Protein AF-A0A3M7NJS1-F1 (afdb_monomer_lite)

pLDDT: mean 74.1, std 12.06, range [53.34, 95.0]

Radius of gyration: 29.35 Å; chains: 1; bounding box: 70×16×85 Å

Sequence (70 aa):
MPPKRIPIAPASRRSPTPKGYISGAYHALTSEDNRSVVVSVGLFALIVFYLQAAVAFFSSEWSEILLPGV

Secondary structure (DSSP, 8-state):
--------------------HHHHHHHHHHSHHHHHHHHHHHHHHHHHHHHHHHHHHHTSGGGTTTS---

Structure (mmCIF, N/CA/C/O backbone):
data_AF-A0A3M7NJS1-F1
#
_entry.id   AF-A0A3M7NJS1-F1
#
loop_
_atom_site.group_PDB
_atom_site.id
_atom_site.type_symbol
_atom_site.label_atom_id
_atom_site.label_alt_id
_atom_site.label_comp_id
_atom_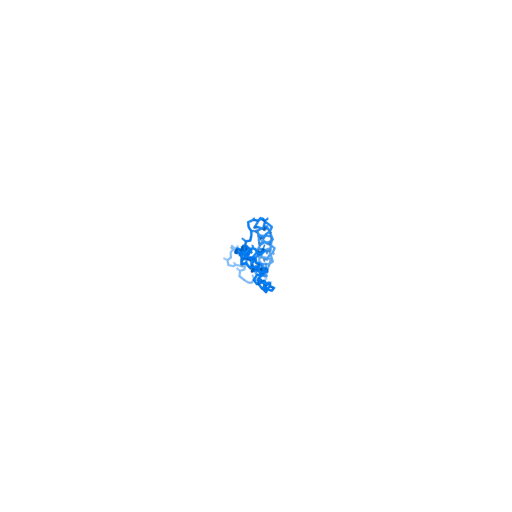site.label_asym_id
_atom_site.label_entity_id
_atom_site.label_seq_id
_atom_site.pdbx_PDB_ins_code
_atom_site.Cartn_x
_atom_site.Cartn_y
_atom_site.Cartn_z
_atom_site.occupancy
_atom_site.B_iso_or_equiv
_atom_site.auth_seq_id
_atom_site.auth_comp_id
_atom_site.auth_asym_id
_atom_site.auth_atom_id
_atom_site.pdbx_PDB_model_num
ATOM 1 N N . MET A 1 1 ? -45.490 0.843 59.662 1.00 58.56 1 MET A N 1
ATOM 2 C CA . MET A 1 1 ? -44.116 1.166 59.208 1.00 58.56 1 MET A CA 1
ATOM 3 C C . MET A 1 1 ? -44.177 1.564 57.735 1.00 58.56 1 MET A C 1
ATOM 5 O O . MET A 1 1 ? -44.931 0.912 57.019 1.00 58.56 1 MET A O 1
ATOM 9 N N . PRO A 1 2 ? -43.465 2.606 57.269 1.00 53.34 2 PRO A N 1
ATOM 10 C CA . PRO A 1 2 ? -43.477 2.998 55.858 1.00 53.34 2 PRO A CA 1
ATOM 11 C C . PRO A 1 2 ? -42.622 2.030 55.013 1.00 53.34 2 PRO A C 1
ATOM 13 O O . PRO A 1 2 ? -41.559 1.616 55.483 1.00 53.34 2 PRO A O 1
ATOM 16 N N . PRO A 1 3 ? -43.028 1.662 53.782 1.00 69.88 3 PRO A N 1
ATOM 17 C CA . PRO A 1 3 ? -42.269 0.729 52.950 1.00 69.88 3 PRO A CA 1
ATOM 18 C C . PRO A 1 3 ? -40.931 1.330 52.503 1.00 69.88 3 PRO A C 1
ATOM 20 O O . PRO A 1 3 ? -40.877 2.431 51.951 1.00 69.88 3 PRO A O 1
ATOM 23 N N . LYS A 1 4 ? -39.842 0.586 52.712 1.00 62.88 4 LYS A N 1
ATOM 24 C CA . LYS A 1 4 ? -38.486 0.963 52.298 1.00 62.88 4 LYS A CA 1
ATOM 25 C C . LYS A 1 4 ? -38.385 0.908 50.768 1.00 62.88 4 LYS A C 1
ATOM 27 O O . LYS A 1 4 ? -38.427 -0.171 50.184 1.00 62.88 4 LYS A O 1
ATOM 32 N N . ARG A 1 5 ? -38.267 2.067 50.109 1.00 64.19 5 ARG A N 1
ATOM 33 C CA . ARG A 1 5 ? -38.059 2.157 48.654 1.00 64.19 5 ARG A CA 1
ATOM 34 C C . ARG A 1 5 ? -36.609 1.810 48.319 1.00 64.19 5 ARG A C 1
ATOM 36 O O . ARG A 1 5 ? -35.688 2.470 48.792 1.00 64.19 5 ARG A O 1
ATOM 43 N N . ILE A 1 6 ? -36.423 0.767 47.518 1.00 65.88 6 ILE A N 1
ATOM 44 C CA . ILE A 1 6 ? -35.124 0.348 46.987 1.00 65.88 6 ILE A CA 1
ATOM 45 C C . ILE A 1 6 ? -34.834 1.231 45.763 1.00 65.88 6 ILE A C 1
ATOM 47 O O . ILE A 1 6 ? -35.628 1.206 44.820 1.00 65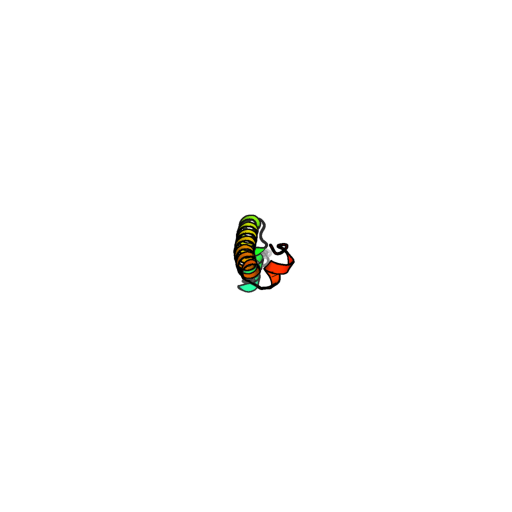.88 6 ILE A O 1
ATOM 51 N N . PRO A 1 7 ? -33.750 2.027 45.742 1.00 61.62 7 PRO A N 1
ATOM 52 C CA . PRO A 1 7 ? -33.345 2.733 44.537 1.00 61.62 7 PRO A CA 1
ATOM 53 C C . PRO A 1 7 ? -32.821 1.699 43.536 1.00 61.62 7 PRO A C 1
ATOM 55 O O . PRO A 1 7 ? -31.726 1.161 43.685 1.00 61.62 7 PRO A O 1
ATOM 58 N N . ILE A 1 8 ? -33.632 1.385 42.528 1.00 64.06 8 ILE A N 1
ATOM 59 C CA . ILE A 1 8 ? -33.176 0.637 41.359 1.00 64.06 8 ILE A CA 1
ATOM 60 C C . ILE A 1 8 ? -32.201 1.573 40.646 1.00 64.06 8 ILE A C 1
ATOM 62 O O . ILE A 1 8 ? -32.612 2.606 40.114 1.00 64.06 8 ILE A O 1
ATOM 66 N N . ALA A 1 9 ? -30.905 1.262 40.699 1.00 64.50 9 ALA A N 1
ATOM 67 C CA . ALA A 1 9 ? -29.914 1.954 39.888 1.00 64.50 9 ALA A CA 1
ATOM 68 C C . ALA A 1 9 ? -30.400 1.928 38.427 1.00 64.50 9 ALA A C 1
ATOM 70 O O . ALA A 1 9 ? -30.814 0.859 37.963 1.00 64.50 9 ALA A O 1
ATOM 71 N N . PRO A 1 10 ? -30.392 3.060 37.696 1.00 57.69 10 PRO A N 1
ATOM 72 C CA . PRO A 1 10 ? -30.698 3.022 36.276 1.00 57.69 10 PRO A CA 1
ATOM 73 C C . PRO A 1 10 ? -29.751 2.007 35.648 1.00 57.69 10 PRO A C 1
ATOM 75 O O . PRO A 1 10 ? -28.570 1.976 36.000 1.00 57.69 10 PRO A O 1
ATOM 78 N N . ALA A 1 11 ? -30.279 1.143 34.783 1.00 57.16 11 ALA A N 1
ATOM 79 C CA . ALA A 1 11 ? -29.513 0.135 34.071 1.00 57.16 11 ALA A CA 1
ATOM 80 C C . ALA A 1 11 ? -28.377 0.811 33.283 1.00 57.16 11 ALA A C 1
ATOM 82 O O . ALA A 1 11 ? -28.510 1.159 32.112 1.00 57.16 11 ALA A O 1
ATOM 83 N N . SER A 1 12 ? -27.240 1.022 33.944 1.00 62.75 12 SER A N 1
ATOM 84 C CA . SER A 1 12 ? -25.993 1.426 33.326 1.00 62.75 12 SER A CA 1
ATOM 85 C C . SER A 1 12 ? -25.449 0.193 32.637 1.00 62.75 12 SER A C 1
ATOM 87 O O . SER A 1 12 ? -24.697 -0.604 33.196 1.00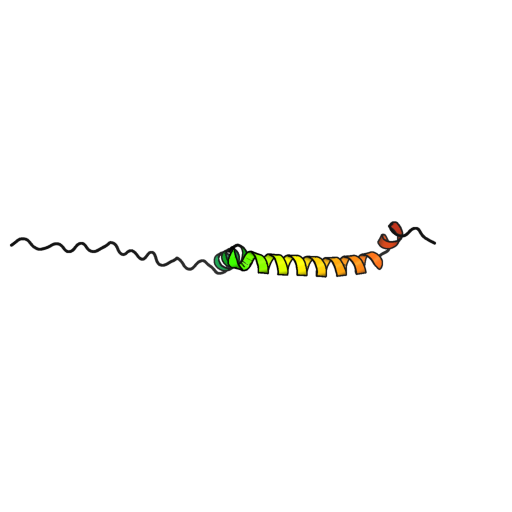 62.75 12 SER A O 1
ATOM 89 N N . ARG A 1 13 ? -25.943 -0.019 31.426 1.00 56.81 13 ARG A N 1
ATOM 90 C CA . ARG A 1 13 ? -25.291 -0.832 30.414 1.00 56.81 13 ARG A CA 1
ATOM 91 C C . ARG A 1 13 ? -25.888 -0.435 29.079 1.00 56.81 13 ARG A C 1
ATOM 93 O O . ARG A 1 13 ? -26.646 -1.165 28.452 1.00 56.81 13 ARG A O 1
ATOM 100 N N . ARG A 1 14 ? -25.500 0.760 28.632 1.00 53.34 14 ARG A N 1
ATOM 101 C CA . ARG A 1 14 ? -25.374 1.017 27.202 1.00 53.34 14 ARG A CA 1
ATOM 102 C C . ARG A 1 14 ? -24.329 0.013 26.721 1.00 53.34 14 ARG A C 1
ATOM 104 O O . ARG A 1 14 ? -23.133 0.258 26.837 1.00 53.34 14 ARG A O 1
ATOM 111 N N . SER A 1 15 ? -24.784 -1.177 26.334 1.00 56.41 15 SER A N 1
ATOM 112 C CA . SER A 1 15 ? -23.967 -2.151 25.621 1.00 56.41 15 SER A CA 1
ATOM 113 C C . SER A 1 15 ? -23.243 -1.388 24.513 1.00 56.41 15 SER A C 1
ATOM 115 O O . SER A 1 15 ? -23.918 -0.616 23.820 1.00 56.41 15 SER A O 1
ATOM 117 N N . PRO A 1 16 ? -21.913 -1.520 24.358 1.00 59.72 16 PRO A N 1
ATOM 118 C CA . PRO A 1 16 ? -21.222 -0.856 23.268 1.00 59.72 16 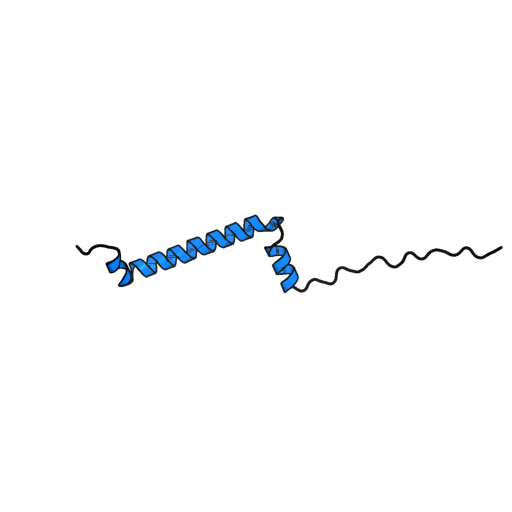PRO A CA 1
ATOM 119 C C . PRO A 1 16 ? -21.907 -1.314 21.986 1.00 59.72 16 PRO A C 1
ATOM 121 O O . PRO A 1 16 ? -21.924 -2.509 21.692 1.00 59.72 16 PRO A O 1
ATOM 124 N N . THR A 1 17 ? -22.555 -0.388 21.279 1.00 62.59 17 THR A N 1
ATOM 125 C CA . THR A 1 17 ? -23.126 -0.665 19.964 1.00 62.59 17 THR A CA 1
ATOM 126 C C . THR A 1 17 ? -22.025 -1.336 19.148 1.00 62.59 17 THR A C 1
ATOM 128 O O . THR A 1 17 ? -20.927 -0.771 19.101 1.00 62.59 17 THR A O 1
ATOM 131 N N . PRO A 1 18 ? -22.249 -2.530 18.570 1.00 58.84 18 PRO A N 1
ATOM 132 C CA . PRO A 1 18 ? -21.215 -3.215 17.812 1.00 58.84 18 PRO A CA 1
ATOM 133 C C . PRO A 1 18 ? -20.800 -2.287 16.672 1.00 58.84 18 PRO A C 1
ATOM 135 O O . PRO A 1 18 ? -21.569 -2.033 15.745 1.00 58.84 18 PRO A O 1
ATOM 138 N N . LYS A 1 19 ? -19.612 -1.686 16.800 1.00 63.09 19 LYS A N 1
ATOM 139 C CA . LYS A 1 19 ? -19.041 -0.813 15.777 1.00 63.09 19 LYS A CA 1
ATOM 140 C C . LYS A 1 19 ? -18.914 -1.682 14.530 1.00 63.09 19 LYS A C 1
ATOM 142 O O . LYS A 1 19 ? -18.229 -2.700 14.571 1.00 63.09 19 LYS A O 1
ATOM 147 N N . GLY A 1 20 ? -19.638 -1.336 13.464 1.00 73.31 20 GLY A N 1
ATOM 148 C CA . GLY A 1 20 ? -19.651 -2.130 12.234 1.00 73.31 20 GLY A CA 1
ATOM 149 C C . GLY A 1 20 ? -18.231 -2.384 11.723 1.00 73.31 20 GLY A C 1
ATOM 150 O O . GLY A 1 20 ? -17.337 -1.583 11.987 1.00 73.31 20 GLY A O 1
ATOM 151 N N . TYR A 1 21 ? -18.022 -3.478 10.988 1.00 69.81 21 TYR A N 1
ATOM 152 C CA . TYR A 1 21 ? -16.698 -3.938 10.536 1.00 69.81 21 TYR A CA 1
ATOM 153 C C . TYR A 1 21 ? -15.816 -2.831 9.945 1.00 69.81 21 TYR A C 1
ATOM 155 O O . TYR A 1 21 ? -14.623 -2.781 10.219 1.00 69.81 21 TYR A O 1
ATOM 163 N N . ILE A 1 22 ? -16.422 -1.896 9.212 1.00 76.44 22 ILE A N 1
ATOM 164 C CA . ILE A 1 22 ? -15.752 -0.724 8.643 1.00 76.44 22 ILE A CA 1
ATOM 165 C C . ILE A 1 22 ? -15.244 0.204 9.758 1.00 76.44 22 ILE A C 1
ATOM 167 O O . ILE A 1 22 ? -14.065 0.530 9.802 1.00 76.44 22 ILE A O 1
ATOM 171 N N . SER A 1 23 ? -16.101 0.573 10.716 1.00 70.62 23 SER A N 1
ATOM 172 C CA . SER A 1 23 ? -15.722 1.384 11.882 1.00 70.62 23 SER A CA 1
ATOM 173 C C . SER A 1 23 ? -14.665 0.696 12.750 1.00 70.62 23 SER A C 1
ATOM 175 O O . SER A 1 23 ? -13.776 1.379 13.250 1.00 70.62 23 SER A O 1
ATOM 177 N N . GLY A 1 24 ? -14.734 -0.631 12.903 1.00 69.19 24 GLY A N 1
ATOM 178 C CA . GLY A 1 24 ? -13.737 -1.426 13.621 1.00 69.19 24 GLY A CA 1
ATOM 179 C C . GLY A 1 24 ? -12.381 -1.455 12.915 1.00 69.19 24 GLY A C 1
ATOM 180 O O . GLY A 1 24 ? -11.363 -1.219 13.558 1.00 69.19 24 GLY A O 1
ATOM 181 N N . ALA A 1 25 ? -12.371 -1.661 11.596 1.00 72.44 25 ALA A N 1
ATOM 182 C CA . ALA A 1 25 ? -11.157 -1.623 10.787 1.00 72.44 25 ALA A CA 1
ATOM 183 C C . ALA A 1 25 ? -10.521 -0.230 10.798 1.00 72.44 25 ALA A C 1
ATOM 185 O O . ALA A 1 25 ? -9.329 -0.120 11.057 1.00 72.44 25 ALA A O 1
ATOM 186 N N . TYR A 1 26 ? -11.306 0.840 10.622 1.00 68.81 26 TYR A N 1
ATOM 187 C CA . TYR A 1 26 ? -10.798 2.206 10.768 1.00 68.81 26 TYR A CA 1
ATOM 188 C C . TYR A 1 26 ? -10.181 2.413 12.146 1.00 68.81 26 TYR A C 1
ATOM 190 O O . TYR A 1 26 ? -9.040 2.841 12.216 1.00 68.81 26 TYR A O 1
ATOM 198 N N . HIS A 1 27 ? -10.877 2.042 13.225 1.00 66.44 27 HIS A N 1
ATOM 199 C CA . HIS A 1 27 ? -10.343 2.193 14.579 1.00 66.44 27 HIS A CA 1
ATOM 200 C C . HIS A 1 27 ? -9.061 1.394 14.814 1.00 66.44 27 HIS A C 1
ATOM 202 O O . HIS A 1 27 ? -8.189 1.882 15.517 1.00 66.44 27 HIS A O 1
ATOM 208 N N . ALA A 1 28 ? -8.952 0.188 14.254 1.00 65.88 28 ALA A N 1
ATOM 209 C CA . ALA A 1 28 ? -7.751 -0.634 14.348 1.00 65.88 28 ALA A CA 1
ATOM 210 C C . ALA A 1 28 ? -6.596 -0.076 13.503 1.00 65.88 28 ALA A C 1
ATOM 212 O O . ALA A 1 28 ? -5.438 -0.273 13.852 1.00 65.88 28 ALA A O 1
ATOM 213 N N . LEU A 1 29 ? -6.892 0.625 12.407 1.00 64.38 29 LEU A N 1
ATOM 214 C CA . LEU A 1 29 ? -5.892 1.265 11.554 1.00 64.38 29 LEU A CA 1
ATOM 215 C C . LEU A 1 29 ? -5.419 2.618 12.115 1.00 64.38 29 LEU A C 1
ATOM 217 O O . LEU A 1 29 ? -4.253 2.960 11.947 1.00 64.38 29 LEU A O 1
ATOM 221 N N . THR A 1 30 ? -6.289 3.385 12.786 1.00 68.25 30 THR A N 1
ATOM 222 C CA . THR A 1 30 ? -5.939 4.670 13.428 1.00 68.25 30 THR A CA 1
ATOM 223 C C . THR A 1 30 ? -5.646 4.579 14.924 1.00 68.25 30 THR A C 1
ATOM 225 O O . THR A 1 30 ? -5.260 5.586 15.513 1.00 68.25 30 THR A O 1
ATOM 228 N N . SER A 1 31 ? -5.792 3.414 15.561 1.00 69.69 31 SER A N 1
ATOM 229 C CA . SER A 1 31 ? -5.374 3.223 16.954 1.00 69.69 31 SER A CA 1
ATOM 230 C C . SER A 1 31 ? -3.858 3.367 17.085 1.00 69.69 31 SER A C 1
ATOM 232 O O . SER A 1 31 ? -3.118 2.759 16.310 1.00 69.69 31 SER A O 1
ATOM 234 N N . GLU A 1 32 ? -3.409 4.116 18.095 1.00 71.25 32 GLU A N 1
ATOM 235 C CA . GLU A 1 32 ? -1.991 4.409 18.351 1.00 71.25 32 GLU A CA 1
ATOM 236 C C . GLU A 1 32 ? -1.127 3.135 18.440 1.00 71.25 32 GLU A C 1
ATOM 238 O O . GLU A 1 32 ? -0.019 3.109 17.907 1.00 71.25 32 GLU A O 1
ATOM 243 N N . ASP A 1 33 ? -1.678 2.047 18.992 1.00 75.56 33 ASP A N 1
ATOM 244 C CA . ASP A 1 33 ? -0.999 0.751 19.150 1.00 75.56 33 ASP A CA 1
ATOM 245 C C . ASP A 1 33 ? -0.583 0.106 17.817 1.00 75.56 33 ASP A C 1
ATOM 247 O O . ASP A 1 33 ? 0.461 -0.537 17.721 1.00 75.56 33 ASP A O 1
ATOM 251 N N . ASN A 1 34 ? -1.368 0.309 16.757 1.00 73.81 34 ASN A N 1
ATOM 252 C CA . ASN A 1 34 ? -1.138 -0.318 15.450 1.00 73.81 34 ASN A CA 1
ATOM 253 C C . ASN A 1 34 ? -0.487 0.636 14.447 1.00 73.81 34 ASN A C 1
ATOM 255 O O . ASN A 1 34 ? -0.111 0.231 13.345 1.00 73.81 34 ASN A O 1
ATOM 259 N N . ARG A 1 35 ? -0.327 1.908 14.822 1.00 80.19 35 ARG A N 1
ATOM 260 C CA . ARG A 1 35 ? 0.151 2.968 13.936 1.00 80.19 35 ARG A CA 1
ATOM 261 C C . ARG A 1 35 ? 1.537 2.664 13.379 1.00 80.19 35 ARG A C 1
ATOM 263 O O . ARG A 1 35 ? 1.767 2.865 12.193 1.00 80.19 35 ARG A O 1
ATOM 270 N N . SER A 1 36 ? 2.429 2.113 14.203 1.00 85.69 36 SER A N 1
ATOM 271 C CA . SER A 1 36 ? 3.774 1.706 13.775 1.00 85.69 36 SER A CA 1
ATOM 272 C C . SER A 1 36 ? 3.736 0.621 12.689 1.00 85.69 36 SER A C 1
ATOM 274 O O . SER A 1 36 ? 4.453 0.710 11.694 1.00 85.69 36 SER A O 1
ATOM 276 N N . VAL A 1 37 ? 2.838 -0.360 12.827 1.00 87.56 37 VAL A N 1
ATOM 277 C CA . VAL A 1 37 ? 2.672 -1.455 11.857 1.00 87.56 37 VAL A CA 1
ATOM 278 C C . VAL A 1 37 ? 2.054 -0.950 10.554 1.00 87.56 37 VAL A C 1
ATOM 280 O O . VAL A 1 37 ? 2.497 -1.313 9.472 1.00 87.56 37 VAL A O 1
ATOM 283 N N . VAL A 1 38 ? 1.054 -0.073 10.631 1.00 87.31 38 VAL A N 1
ATOM 284 C CA . VAL A 1 38 ? 0.437 0.516 9.434 1.00 87.31 38 VAL A CA 1
ATOM 285 C C . VAL A 1 38 ? 1.436 1.397 8.687 1.00 87.31 38 VAL A C 1
ATOM 287 O O . VAL A 1 38 ? 1.511 1.339 7.462 1.00 87.31 38 VAL A O 1
ATOM 290 N N . VAL A 1 39 ? 2.239 2.177 9.415 1.00 88.12 39 VAL A N 1
ATOM 291 C CA . VAL A 1 39 ? 3.301 3.000 8.828 1.00 88.12 39 VAL A CA 1
ATOM 292 C C . VAL A 1 39 ? 4.368 2.124 8.179 1.00 88.12 39 VAL A C 1
ATOM 294 O O . VAL A 1 39 ? 4.763 2.422 7.056 1.00 88.12 39 VAL A O 1
ATOM 297 N N . SER A 1 40 ? 4.803 1.034 8.817 1.00 90.81 40 SER A N 1
ATOM 298 C CA . SER A 1 40 ? 5.818 0.143 8.244 1.00 90.81 40 SER A CA 1
ATOM 299 C C . SER A 1 40 ? 5.313 -0.599 7.007 1.00 90.81 40 SER A C 1
ATOM 301 O O . SER A 1 40 ? 6.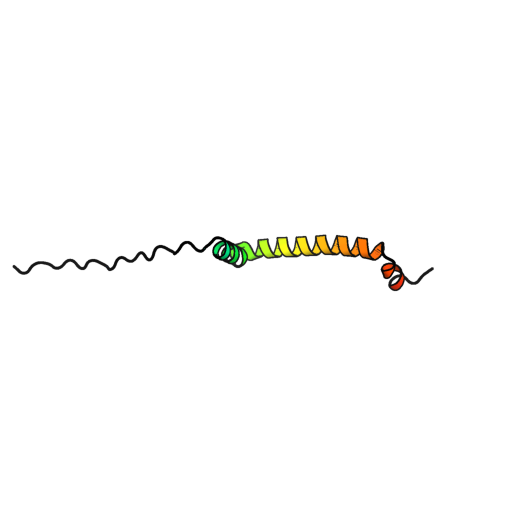012 -0.627 5.996 1.00 90.81 40 SER A O 1
ATOM 303 N N . VAL A 1 41 ? 4.084 -1.121 7.033 1.00 92.12 41 VAL A N 1
ATOM 304 C CA . VAL A 1 41 ? 3.445 -1.750 5.866 1.00 92.12 41 VAL A CA 1
ATOM 305 C C . VAL A 1 41 ? 3.233 -0.728 4.750 1.00 92.12 41 VAL A C 1
ATOM 307 O O . VAL A 1 41 ? 3.510 -1.028 3.590 1.00 92.12 41 VAL A O 1
ATOM 310 N N . GLY A 1 42 ? 2.801 0.490 5.088 1.00 93.69 42 GLY A N 1
ATOM 311 C CA . GLY A 1 42 ? 2.636 1.585 4.135 1.00 93.69 42 GLY A CA 1
ATOM 312 C C . GLY A 1 42 ? 3.951 1.966 3.455 1.00 93.69 42 GLY A C 1
ATOM 313 O O . GLY A 1 42 ? 4.009 2.018 2.231 1.00 93.69 42 GLY A O 1
ATOM 314 N N . LEU A 1 43 ? 5.024 2.167 4.228 1.00 93.88 43 LEU A N 1
ATOM 315 C CA . LEU A 1 43 ? 6.368 2.463 3.713 1.00 93.88 43 LEU A CA 1
ATOM 316 C C . LEU A 1 43 ? 6.932 1.321 2.871 1.00 93.88 43 LEU A C 1
ATOM 318 O O . LEU A 1 43 ? 7.517 1.566 1.819 1.00 93.88 43 LEU A O 1
ATOM 322 N N . PHE A 1 44 ? 6.742 0.080 3.312 1.00 92.94 44 PHE A N 1
ATOM 323 C CA . PHE A 1 44 ? 7.182 -1.093 2.570 1.00 92.94 44 PHE A CA 1
ATOM 324 C C . PHE A 1 44 ? 6.474 -1.195 1.218 1.00 92.94 44 PHE A C 1
ATOM 326 O O . PHE A 1 44 ? 7.136 -1.294 0.187 1.00 92.94 44 PHE A O 1
ATOM 333 N N . ALA A 1 45 ? 5.141 -1.107 1.203 1.00 92.69 45 ALA A N 1
ATOM 334 C CA . ALA A 1 45 ? 4.358 -1.145 -0.028 1.00 92.69 45 ALA A CA 1
ATOM 335 C C . ALA A 1 45 ? 4.765 -0.020 -0.986 1.00 92.69 45 ALA A C 1
ATOM 337 O O . ALA A 1 45 ? 4.895 -0.236 -2.189 1.00 92.69 45 ALA A O 1
ATOM 338 N N . LEU A 1 46 ? 5.024 1.163 -0.435 1.00 95.00 46 LEU A N 1
ATOM 339 C CA . LEU A 1 46 ? 5.445 2.336 -1.178 1.00 95.00 46 LEU A CA 1
ATOM 340 C C . LEU A 1 46 ? 6.817 2.135 -1.841 1.00 95.00 46 LEU A C 1
ATOM 342 O O . LEU A 1 46 ? 6.964 2.371 -3.039 1.00 95.00 46 LEU A O 1
ATOM 346 N N . ILE A 1 47 ? 7.800 1.622 -1.099 1.00 93.56 47 ILE A N 1
ATOM 347 C CA . ILE A 1 47 ? 9.130 1.300 -1.634 1.00 93.56 47 ILE A CA 1
ATOM 348 C C . ILE A 1 47 ? 9.047 0.217 -2.712 1.00 93.56 47 ILE A C 1
ATOM 350 O O . ILE A 1 47 ? 9.628 0.376 -3.783 1.00 93.56 47 ILE A O 1
ATOM 354 N N . VAL A 1 48 ? 8.315 -0.869 -2.455 1.00 93.69 48 VAL A N 1
ATOM 355 C CA . VAL A 1 48 ? 8.189 -1.985 -3.404 1.00 93.69 48 VAL A CA 1
ATOM 356 C C . VAL A 1 48 ? 7.508 -1.533 -4.697 1.00 93.69 48 VAL A C 1
ATOM 358 O O . VAL A 1 48 ? 7.961 -1.882 -5.786 1.00 93.69 48 VAL A O 1
ATOM 361 N N . PHE A 1 49 ? 6.465 -0.707 -4.598 1.00 93.56 49 PHE A N 1
ATOM 362 C CA . PHE A 1 49 ? 5.774 -0.164 -5.764 1.00 93.56 49 PHE A CA 1
ATOM 363 C C . PHE A 1 49 ? 6.670 0.785 -6.573 1.00 93.56 49 PHE A C 1
ATOM 365 O O . PHE A 1 49 ? 6.738 0.674 -7.799 1.00 93.56 49 PHE A O 1
ATOM 372 N N . TYR A 1 50 ? 7.416 1.673 -5.905 1.00 89.19 50 TYR A N 1
ATOM 373 C CA . TYR A 1 50 ? 8.348 2.568 -6.593 1.00 89.19 50 TYR A CA 1
ATOM 374 C C . TYR A 1 50 ? 9.521 1.840 -7.240 1.00 89.19 50 TYR A C 1
ATOM 376 O O . TYR A 1 50 ? 9.981 2.274 -8.295 1.00 89.19 50 TYR A O 1
ATOM 384 N N . LEU A 1 51 ? 9.981 0.723 -6.669 1.00 88.12 51 LEU A N 1
ATOM 385 C CA . LEU A 1 51 ? 11.027 -0.086 -7.289 1.00 88.12 51 LEU A CA 1
ATOM 386 C C . LEU A 1 51 ? 10.565 -0.615 -8.654 1.00 88.12 51 LEU A C 1
ATOM 388 O O . LEU A 1 51 ? 11.297 -0.525 -9.637 1.00 88.12 51 LEU A O 1
ATOM 392 N N . GLN A 1 52 ? 9.321 -1.093 -8.737 1.00 82.25 52 GLN A N 1
ATOM 393 C CA . GLN A 1 52 ? 8.753 -1.568 -9.996 1.00 82.25 52 GLN A CA 1
ATOM 394 C C . GLN A 1 52 ? 8.555 -0.426 -11.002 1.00 82.25 52 GLN A C 1
ATOM 396 O O . GLN A 1 52 ? 8.847 -0.595 -12.186 1.00 82.25 52 GLN A O 1
ATOM 401 N N . ALA A 1 53 ? 8.104 0.741 -10.530 1.00 85.38 53 ALA A N 1
ATOM 402 C CA . ALA A 1 53 ? 7.959 1.929 -11.365 1.00 85.38 53 ALA A CA 1
ATOM 403 C C . ALA A 1 53 ? 9.306 2.390 -11.942 1.00 85.38 53 ALA A C 1
ATOM 405 O O . ALA A 1 53 ? 9.375 2.730 -13.119 1.00 85.38 53 ALA A O 1
ATOM 406 N N . ALA A 1 54 ? 10.384 2.332 -11.155 1.00 83.81 54 ALA A N 1
ATOM 407 C CA . ALA A 1 54 ? 11.727 2.662 -11.618 1.00 83.81 54 ALA A CA 1
ATOM 408 C C . ALA A 1 54 ? 12.216 1.688 -12.702 1.00 83.81 54 ALA A C 1
ATOM 410 O O . ALA A 1 54 ? 12.695 2.126 -13.743 1.00 83.81 54 ALA A O 1
ATOM 411 N N . VAL A 1 55 ? 12.043 0.375 -12.506 1.00 85.31 55 VAL A N 1
ATOM 412 C CA . VAL A 1 55 ? 12.423 -0.643 -13.507 1.00 85.31 55 VAL A CA 1
ATOM 413 C C . VAL A 1 55 ? 11.666 -0.443 -14.823 1.00 85.31 55 VAL A C 1
ATOM 415 O O . VAL A 1 55 ? 12.259 -0.503 -15.902 1.00 85.31 55 VAL A O 1
ATOM 418 N N . ALA A 1 56 ? 10.361 -0.178 -14.739 1.00 83.19 56 ALA A N 1
ATOM 419 C CA . ALA A 1 56 ? 9.531 0.086 -15.908 1.00 83.19 56 ALA A CA 1
ATOM 420 C C . ALA A 1 56 ? 9.938 1.388 -16.614 1.00 83.19 56 ALA A C 1
ATOM 422 O O . ALA A 1 56 ? 10.001 1.427 -17.838 1.00 83.19 56 ALA A O 1
ATOM 423 N N . PHE A 1 57 ? 10.262 2.430 -15.846 1.00 82.31 57 PHE A N 1
ATOM 424 C CA . PHE A 1 57 ? 10.729 3.706 -16.372 1.00 82.31 57 PHE A CA 1
ATOM 425 C C . PHE A 1 57 ? 12.064 3.563 -17.120 1.00 82.31 57 PHE A C 1
ATOM 427 O O . PHE A 1 57 ? 12.165 4.036 -18.249 1.00 82.31 57 PHE A O 1
ATOM 434 N N . PHE A 1 58 ? 13.048 2.850 -16.557 1.00 79.19 58 PHE A N 1
ATOM 435 C CA . PHE A 1 58 ? 14.337 2.589 -17.220 1.00 79.19 58 PHE A CA 1
ATOM 436 C C . PHE A 1 58 ? 14.211 1.756 -18.501 1.00 79.19 58 PHE A C 1
ATOM 438 O O . PHE A 1 58 ? 15.030 1.890 -19.402 1.00 79.19 58 PHE A O 1
ATOM 445 N N . SER A 1 59 ? 13.186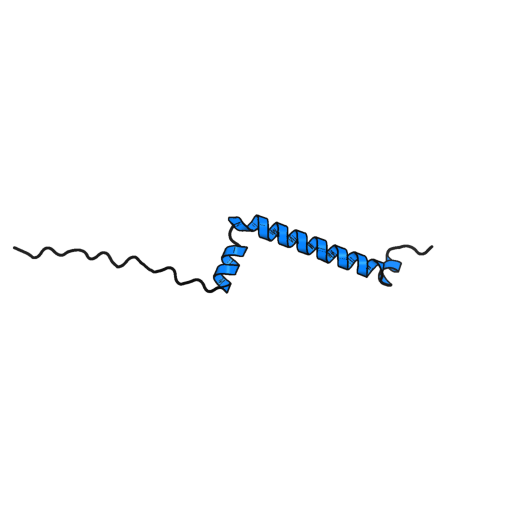 0.908 -18.593 1.00 79.81 59 SER A N 1
ATOM 446 C CA . SER A 1 59 ? 12.905 0.119 -19.802 1.00 79.81 59 SER A CA 1
ATOM 447 C C . SER A 1 59 ? 12.052 0.875 -20.829 1.00 79.81 59 SER A C 1
ATOM 449 O O . SER A 1 59 ? 11.708 0.314 -21.864 1.00 79.81 59 SER A O 1
ATOM 451 N N . SER A 1 60 ? 11.651 2.112 -20.528 1.00 80.88 60 SER A N 1
ATOM 452 C CA . SER A 1 60 ? 10.817 2.934 -21.401 1.00 80.88 60 SER A CA 1
ATOM 453 C C . SER A 1 60 ? 11.649 3.979 -22.139 1.00 80.88 60 SER A C 1
ATOM 455 O O . SER A 1 60 ? 12.674 4.429 -21.633 1.00 80.88 60 SER A O 1
ATOM 457 N N . GLU A 1 61 ? 11.143 4.446 -23.279 1.00 77.94 61 GLU A N 1
ATOM 458 C CA . GLU A 1 61 ? 11.708 5.557 -24.068 1.00 77.94 61 GLU A CA 1
ATOM 459 C C . GLU A 1 61 ? 11.910 6.846 -23.235 1.00 77.94 61 GLU A C 1
ATOM 461 O O . GLU A 1 61 ? 12.700 7.716 -23.585 1.00 77.94 61 GLU A O 1
ATOM 466 N N . TRP A 1 62 ? 11.230 6.978 -22.086 1.00 74.69 62 TRP A N 1
ATOM 467 C CA . TRP A 1 62 ? 11.428 8.088 -21.146 1.00 74.69 62 TRP A CA 1
ATOM 468 C C . TRP A 1 62 ? 12.766 8.030 -20.398 1.00 74.69 62 TRP A C 1
ATOM 470 O O . TRP A 1 62 ? 13.209 9.049 -19.873 1.00 74.69 62 TRP A O 1
ATOM 480 N N . SER A 1 63 ? 13.428 6.873 -20.349 1.00 75.81 63 SER A N 1
ATOM 481 C CA . SER A 1 63 ? 14.767 6.731 -19.772 1.00 75.81 63 SER A CA 1
ATOM 482 C C . SER A 1 63 ? 15.823 7.490 -20.577 1.00 75.81 63 SER A C 1
ATOM 484 O O . SER A 1 63 ? 16.760 8.045 -20.002 1.00 75.81 63 SER A O 1
ATOM 486 N N . GLU A 1 64 ? 15.657 7.554 -21.901 1.00 68.12 64 GLU A N 1
ATOM 487 C CA . GLU A 1 64 ? 16.600 8.215 -22.813 1.00 68.12 64 GLU A CA 1
ATOM 488 C C . GLU A 1 64 ? 16.655 9.732 -22.598 1.00 68.12 64 GLU A C 1
ATOM 490 O O . GLU A 1 64 ? 17.660 10.370 -22.888 1.00 68.12 64 GLU A O 1
ATOM 495 N N . ILE A 1 65 ? 15.608 10.325 -22.014 1.00 75.56 65 ILE A N 1
ATOM 496 C CA . ILE A 1 65 ? 15.587 11.758 -21.698 1.00 75.56 65 ILE A CA 1
ATOM 497 C C . ILE A 1 65 ? 16.430 12.109 -20.461 1.00 75.56 65 ILE A C 1
ATOM 499 O O . ILE A 1 65 ? 16.803 13.268 -20.284 1.00 75.56 65 ILE A O 1
ATOM 503 N N . LEU A 1 66 ? 16.721 11.129 -19.594 1.00 68.88 66 LEU A N 1
ATOM 504 C CA . LEU A 1 66 ? 17.507 11.312 -18.366 1.00 68.88 66 LEU A CA 1
ATOM 505 C C . LEU A 1 66 ? 18.965 10.847 -18.499 1.00 68.88 66 LEU A C 1
ATOM 507 O O . LEU A 1 66 ? 19.809 11.292 -17.721 1.00 68.88 66 LEU A O 1
ATOM 511 N N . LEU A 1 67 ? 19.277 9.981 -19.465 1.00 69.94 67 LEU A N 1
ATOM 512 C CA . LEU A 1 67 ? 20.639 9.547 -19.776 1.00 69.94 67 LEU A CA 1
ATOM 513 C C . LEU A 1 67 ? 21.096 10.243 -21.066 1.00 69.94 67 LEU A C 1
ATOM 515 O O . LEU A 1 67 ? 20.543 9.937 -22.118 1.00 69.94 67 LEU A O 1
ATOM 519 N N . PRO A 1 68 ? 22.080 11.167 -21.031 1.00 62.97 68 PRO A N 1
ATOM 520 C CA . PRO A 1 68 ? 22.594 11.764 -22.256 1.00 62.97 68 PRO A CA 1
ATOM 521 C C . PRO A 1 68 ? 23.140 10.649 -23.149 1.00 62.97 68 PRO A C 1
ATOM 523 O O . PRO A 1 68 ? 24.006 9.881 -22.723 1.00 62.97 68 PRO A O 1
ATOM 526 N N . GLY A 1 69 ? 22.579 10.549 -24.356 1.00 66.62 69 GLY A N 1
ATOM 527 C CA . GLY A 1 69 ? 22.963 9.553 -25.348 1.00 66.62 69 GLY A CA 1
ATOM 528 C C . GLY A 1 69 ? 24.468 9.586 -25.592 1.00 66.62 69 GLY A C 1
ATOM 529 O O . GLY A 1 69 ? 25.044 10.653 -25.819 1.00 66.62 69 GLY A O 1
ATOM 530 N N . VAL A 1 70 ? 25.092 8.414 -25.492 1.00 56.72 70 VAL A N 1
ATOM 531 C CA . VAL A 1 70 ? 26.397 8.149 -26.110 1.00 56.72 70 VAL A CA 1
ATOM 532 C C . VAL A 1 70 ? 26.247 8.049 -27.618 1.00 56.72 70 VAL A C 1
ATOM 534 O O . VAL A 1 70 ? 25.216 7.503 -28.069 1.00 56.72 70 VAL A O 1
#

Foldseek 3Di:
DDDDDDPPDPPPPPPPDPQPPVSVVVCCCPPPVCVVVNVVVVVVVVVVVVVVVVVVCCVDPVVCVVDPDD